Protein AF-A0A426VYE4-F1 (afdb_monomer_lite)

Secondary structure (DSSP, 8-state):
----------------------------PPPHHHHHHHHHHHHHHHHHHHHTTTPEEE-HHHHHGGGSTT--EEEE-SS-EEEEEEE---TT-S--B-HHHHHHHHHHHHHHHHH-HHHHSS-EEEEEEESSS-B-HHHHHHHHHHHHTT--EEEEE----

Foldseek 3Di:
DDDDDDDDDDPDDDPPPDDPPPDDPDPPPQDPVNVVVLQVVQLVVVQVVLVVVVWDKDQQCVVQPPNSLQQRMWTDDPQAIEREHEDEDDPPDPAACALVNQVSSVVSVVVVCVVPVVRVPGHYAYEYEYQDRRHDPRNQVNQVVCVVVVHRYDYDHDHDD

Structure (mmCIF, N/CA/C/O backbone):
data_AF-A0A426VYE4-F1
#
_entry.id   AF-A0A426VYE4-F1
#
loop_
_atom_site.group_PDB
_atom_site.id
_atom_site.type_symbol
_atom_site.label_atom_id
_atom_site.label_alt_id
_atom_site.label_comp_id
_atom_site.label_asym_id
_atom_site.label_entity_id
_atom_site.label_seq_id
_atom_site.pdbx_PDB_ins_code
_atom_site.Cartn_x
_atom_site.Cartn_y
_atom_site.Cartn_z
_atom_site.occupancy
_atom_site.B_iso_or_equiv
_atom_site.auth_seq_id
_atom_site.auth_comp_id
_atom_site.auth_asym_id
_atom_site.auth_atom_id
_atom_site.pdbx_PDB_model_num
ATOM 1 N N . MET A 1 1 ? 90.557 2.751 -42.717 1.00 34.56 1 MET A N 1
ATOM 2 C CA . MET A 1 1 ? 89.955 4.081 -42.972 1.00 34.56 1 MET A CA 1
ATOM 3 C C . MET A 1 1 ? 88.694 4.213 -42.117 1.00 34.56 1 MET A C 1
ATOM 5 O O . MET A 1 1 ? 88.062 3.200 -41.848 1.00 34.56 1 MET A O 1
ATOM 9 N N . LYS A 1 2 ? 88.437 5.415 -41.588 1.00 27.05 2 LYS A N 1
ATOM 10 C CA . LYS A 1 2 ? 87.510 5.749 -40.489 1.00 27.05 2 LYS A CA 1
ATOM 11 C C . LYS A 1 2 ? 86.018 5.503 -40.793 1.00 27.05 2 LYS A C 1
ATOM 13 O O . LYS A 1 2 ? 85.559 5.831 -41.874 1.00 27.05 2 LYS A O 1
ATOM 18 N N . ILE A 1 3 ? 85.328 4.985 -39.766 1.00 34.56 3 ILE A N 1
ATOM 19 C CA . ILE A 1 3 ? 84.063 5.426 -39.131 1.00 34.56 3 ILE A CA 1
ATOM 20 C C . ILE A 1 3 ? 83.000 6.073 -40.042 1.00 34.56 3 ILE A C 1
ATOM 22 O O . ILE A 1 3 ? 83.253 7.132 -40.598 1.00 34.56 3 ILE A O 1
ATOM 26 N N . ILE A 1 4 ? 81.775 5.526 -40.025 1.00 33.06 4 ILE A N 1
ATOM 27 C CA . ILE A 1 4 ? 80.565 6.183 -39.477 1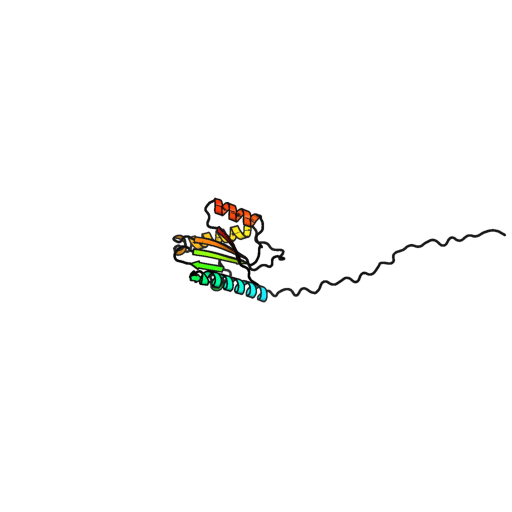.00 33.06 4 ILE A CA 1
ATOM 28 C C . ILE A 1 4 ? 79.559 5.095 -39.073 1.00 33.06 4 ILE A C 1
ATOM 30 O O . ILE A 1 4 ? 79.029 4.341 -39.882 1.00 33.06 4 ILE A O 1
ATOM 34 N N . VAL A 1 5 ? 79.340 5.029 -37.762 1.00 37.75 5 VAL A N 1
ATOM 35 C CA . VAL A 1 5 ? 78.217 4.376 -37.094 1.00 37.75 5 VAL A CA 1
ATOM 36 C C . VAL A 1 5 ? 76.967 5.217 -37.330 1.00 37.75 5 VAL A C 1
ATOM 38 O O . VAL A 1 5 ? 76.955 6.382 -36.952 1.00 37.75 5 VAL A O 1
ATOM 41 N N . ASN A 1 6 ? 75.903 4.626 -37.876 1.00 34.88 6 ASN A N 1
ATOM 42 C CA . ASN A 1 6 ? 74.562 5.200 -37.779 1.00 34.88 6 ASN A CA 1
ATOM 43 C C . ASN A 1 6 ? 73.638 4.243 -37.025 1.00 34.88 6 ASN A C 1
ATOM 45 O O . ASN A 1 6 ? 73.213 3.194 -37.504 1.00 34.88 6 ASN A O 1
ATOM 49 N N . LYS A 1 7 ? 73.383 4.652 -35.785 1.00 40.62 7 LYS A N 1
ATOM 50 C CA . LYS A 1 7 ? 72.426 4.126 -34.823 1.00 40.62 7 LYS A CA 1
ATOM 51 C C . LYS A 1 7 ? 71.021 4.448 -35.339 1.00 40.62 7 LYS A C 1
ATOM 53 O O . LYS A 1 7 ? 70.617 5.603 -35.301 1.00 40.62 7 LYS A O 1
ATOM 58 N N . ILE A 1 8 ? 70.286 3.451 -35.831 1.00 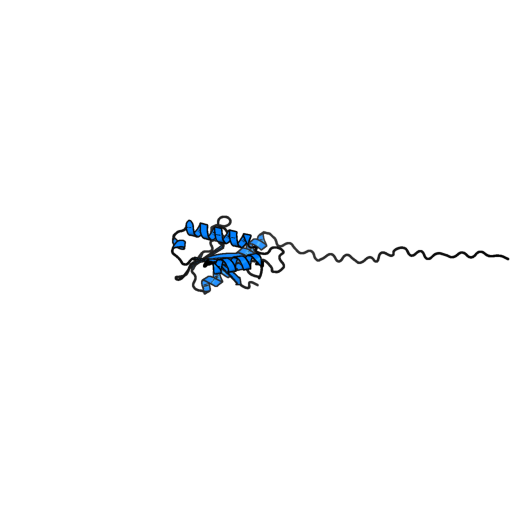39.06 8 ILE A N 1
ATOM 59 C CA . ILE A 1 8 ? 68.865 3.633 -36.148 1.00 39.06 8 ILE A CA 1
ATOM 60 C C . ILE A 1 8 ? 68.075 3.479 -34.848 1.00 39.06 8 ILE A C 1
ATOM 62 O O . ILE A 1 8 ? 68.064 2.431 -34.201 1.00 39.06 8 ILE A O 1
ATOM 66 N N . GLU A 1 9 ? 67.488 4.596 -34.442 1.00 37.06 9 GLU A N 1
ATOM 67 C CA . GLU A 1 9 ? 66.722 4.794 -33.223 1.00 37.06 9 GLU A CA 1
ATOM 68 C C . GLU A 1 9 ? 65.449 3.937 -33.194 1.00 37.06 9 GLU A C 1
ATOM 70 O O . GLU A 1 9 ? 64.699 3.836 -34.166 1.00 37.06 9 GLU A O 1
ATOM 75 N N . LYS A 1 10 ? 65.178 3.345 -32.026 1.00 43.25 10 LYS A N 1
ATOM 76 C CA . LYS A 1 10 ? 63.906 2.691 -31.704 1.00 43.25 10 LYS A CA 1
ATOM 77 C C . LYS A 1 10 ? 62.791 3.740 -31.696 1.00 43.25 10 LYS A C 1
ATOM 79 O O . LYS A 1 10 ? 62.617 4.451 -30.711 1.00 43.25 10 LYS A O 1
ATOM 84 N N . ASN A 1 11 ? 62.005 3.806 -32.767 1.00 37.19 11 ASN A N 1
ATOM 85 C CA . ASN A 1 11 ? 60.801 4.632 -32.819 1.00 37.19 11 ASN A CA 1
ATOM 86 C C . ASN A 1 11 ? 59.600 3.823 -32.295 1.00 37.19 11 ASN A C 1
ATOM 88 O O . ASN A 1 11 ? 58.821 3.239 -33.045 1.00 37.19 11 ASN A O 1
ATOM 92 N N . THR A 1 12 ? 59.468 3.743 -30.972 1.00 48.47 12 THR A N 1
ATOM 93 C CA . THR A 1 12 ? 58.258 3.252 -30.301 1.00 48.47 12 THR A CA 1
ATOM 94 C C . THR A 1 12 ? 57.166 4.316 -30.392 1.00 48.47 12 THR A C 1
ATOM 96 O O . THR A 1 12 ? 57.116 5.222 -29.559 1.00 48.47 12 THR A O 1
ATOM 99 N N . LYS A 1 13 ? 56.281 4.229 -31.392 1.00 44.59 13 LYS A N 1
ATOM 100 C CA . LYS A 1 13 ? 55.058 5.046 -31.449 1.00 44.59 13 LYS A CA 1
ATOM 101 C C . LYS A 1 13 ? 53.835 4.207 -31.839 1.00 44.59 13 LYS A C 1
ATOM 103 O O . LYS A 1 13 ? 53.613 3.904 -33.001 1.00 44.59 13 LYS A O 1
ATOM 108 N N . ASN A 1 14 ? 53.036 3.903 -30.813 1.00 44.34 14 ASN A N 1
ATOM 109 C CA . ASN A 1 14 ? 51.578 3.738 -30.824 1.00 44.34 14 ASN A CA 1
ATOM 110 C C . ASN A 1 14 ? 50.946 2.857 -31.916 1.00 44.34 14 ASN A C 1
ATOM 112 O O . ASN A 1 14 ? 50.255 3.354 -32.806 1.00 44.34 14 ASN A O 1
ATOM 116 N N . THR A 1 15 ? 50.995 1.538 -31.738 1.00 37.78 15 THR A N 1
ATOM 117 C CA . THR A 1 15 ? 49.931 0.667 -32.253 1.00 37.78 15 THR A CA 1
ATOM 118 C C . THR A 1 15 ? 48.735 0.748 -31.297 1.00 37.78 15 THR A C 1
ATOM 120 O O . THR A 1 15 ? 48.687 0.101 -30.254 1.00 37.78 15 THR A O 1
ATOM 123 N N . LYS A 1 16 ? 47.747 1.596 -31.617 1.00 41.31 16 LYS A N 1
ATOM 124 C CA . LYS A 1 16 ? 46.441 1.562 -30.939 1.00 41.31 16 LYS A CA 1
ATOM 125 C C . LYS A 1 16 ? 45.803 0.203 -31.226 1.00 41.31 16 LYS A C 1
ATOM 127 O O . LYS A 1 16 ? 45.328 -0.027 -32.334 1.00 41.31 16 LYS A O 1
ATOM 132 N N . ILE A 1 17 ? 45.795 -0.685 -30.235 1.00 42.59 17 ILE A N 1
ATOM 133 C CA . ILE A 1 17 ? 45.042 -1.939 -30.285 1.00 42.59 17 ILE A CA 1
ATOM 134 C C . ILE A 1 17 ? 43.563 -1.564 -30.434 1.00 42.59 17 ILE A C 1
ATOM 136 O O . ILE A 1 17 ? 42.962 -0.987 -29.526 1.00 42.59 17 ILE A O 1
ATOM 140 N N . TYR A 1 18 ? 42.988 -1.829 -31.606 1.00 41.09 18 TYR A N 1
ATOM 141 C CA . TYR A 1 18 ? 41.568 -1.622 -31.857 1.00 41.09 18 TYR A CA 1
ATOM 142 C C . TYR A 1 18 ? 40.791 -2.724 -31.138 1.00 41.09 18 TYR A C 1
ATOM 144 O O . TYR A 1 18 ? 40.669 -3.841 -31.635 1.00 41.09 18 TYR A O 1
ATOM 152 N N . THR A 1 19 ? 40.276 -2.428 -29.948 1.00 45.97 19 THR A N 1
ATOM 153 C CA . THR A 1 19 ? 39.249 -3.264 -29.331 1.00 45.97 19 THR A CA 1
ATOM 154 C C . THR A 1 19 ? 37.913 -2.944 -30.010 1.00 45.97 19 THR A C 1
ATOM 156 O O . THR A 1 19 ? 37.499 -1.778 -30.026 1.00 45.97 19 THR A O 1
ATOM 159 N N . PRO A 1 20 ? 37.215 -3.930 -30.607 1.00 48.50 20 PRO A N 1
ATOM 160 C CA . PRO A 1 20 ? 35.883 -3.690 -31.134 1.00 48.50 20 PRO A CA 1
ATOM 161 C C . PRO A 1 20 ? 35.006 -3.184 -29.987 1.00 48.50 20 PRO A C 1
ATOM 163 O O . PRO A 1 20 ? 34.868 -3.848 -28.959 1.00 48.50 20 PRO A O 1
ATOM 166 N N . LYS A 1 21 ? 34.421 -1.991 -30.141 1.00 53.62 21 LYS A N 1
ATOM 167 C CA . LYS A 1 21 ? 33.419 -1.482 -29.200 1.00 53.62 21 LYS A CA 1
ATOM 168 C C . LYS A 1 21 ? 32.242 -2.450 -29.220 1.00 53.62 21 LYS A C 1
ATOM 170 O O . LYS A 1 21 ? 31.424 -2.396 -30.138 1.00 53.62 21 LYS A O 1
ATOM 175 N N . TYR A 1 22 ? 32.161 -3.325 -28.221 1.00 52.06 22 TYR A N 1
ATOM 176 C CA . TYR A 1 22 ? 30.998 -4.170 -27.997 1.00 52.06 22 TYR A CA 1
ATOM 177 C C . TYR A 1 22 ? 29.795 -3.240 -27.797 1.00 52.06 22 TYR A C 1
ATOM 179 O O . TYR A 1 22 ? 29.650 -2.595 -26.757 1.00 52.06 22 TYR A O 1
ATOM 187 N N . LYS A 1 23 ? 28.973 -3.070 -28.838 1.00 54.94 23 LYS A N 1
ATOM 188 C CA . LYS A 1 23 ? 27.728 -2.311 -28.728 1.00 54.94 23 LYS A CA 1
ATOM 189 C C . LYS A 1 23 ? 26.808 -3.150 -27.855 1.00 54.94 23 LYS A C 1
ATOM 191 O O . LYS A 1 23 ? 26.374 -4.216 -28.278 1.00 54.94 23 LYS A O 1
ATOM 196 N N . ALA A 1 24 ? 26.553 -2.684 -26.632 1.00 58.66 24 ALA A N 1
ATOM 197 C CA . ALA A 1 24 ? 25.578 -3.313 -25.752 1.00 58.66 24 ALA A CA 1
ATOM 198 C C . ALA A 1 24 ? 24.269 -3.546 -26.534 1.00 58.66 24 ALA A C 1
ATOM 200 O O . ALA A 1 24 ? 23.862 -2.655 -27.292 1.00 58.66 24 ALA A O 1
ATOM 201 N N . PRO A 1 25 ? 23.626 -4.719 -26.393 1.00 54.31 25 PRO A N 1
ATOM 202 C CA . PRO A 1 25 ? 22.415 -5.033 -27.138 1.00 54.31 25 PRO A CA 1
ATOM 203 C C . PRO A 1 25 ? 21.375 -3.932 -26.923 1.00 54.31 25 PRO A C 1
ATOM 205 O O . PRO A 1 25 ? 21.179 -3.451 -25.802 1.00 54.31 25 PRO A O 1
ATOM 208 N N . TYR A 1 26 ? 20.729 -3.507 -28.012 1.00 57.59 26 TYR A N 1
ATOM 209 C CA . TYR A 1 26 ? 19.699 -2.474 -27.981 1.00 57.59 26 TYR A CA 1
ATOM 210 C C . TYR A 1 26 ? 18.567 -2.917 -27.049 1.00 57.59 26 TYR A C 1
ATOM 212 O O . TYR A 1 26 ? 17.745 -3.771 -27.383 1.00 57.59 26 TYR A O 1
ATOM 220 N N . ARG A 1 27 ? 18.535 -2.355 -25.838 1.00 58.62 27 ARG A N 1
ATOM 221 C CA . ARG A 1 27 ? 17.505 -2.660 -24.849 1.00 58.62 27 ARG A CA 1
ATOM 222 C C . ARG A 1 27 ? 16.217 -1.975 -25.297 1.00 58.62 27 ARG A C 1
ATOM 224 O O . ARG A 1 27 ? 16.062 -0.768 -25.108 1.00 58.62 27 ARG A O 1
ATOM 231 N N . LYS A 1 28 ? 15.314 -2.737 -25.923 1.00 62.78 28 LYS A N 1
ATOM 232 C CA . LYS A 1 28 ? 14.003 -2.256 -26.382 1.00 62.78 28 LYS A CA 1
ATOM 233 C C . LYS A 1 28 ? 13.311 -1.549 -25.210 1.00 62.78 28 LYS A C 1
ATOM 235 O O . LYS A 1 28 ? 13.053 -2.163 -24.174 1.00 62.78 28 LYS A O 1
ATOM 240 N N . LYS A 1 29 ? 13.089 -0.235 -25.321 1.00 67.06 29 LYS A N 1
ATOM 241 C CA . LYS A 1 29 ? 12.377 0.526 -24.286 1.00 67.06 29 LYS A CA 1
ATOM 242 C C . LYS A 1 29 ? 10.940 0.014 -24.243 1.00 67.06 29 LYS A C 1
ATOM 244 O O . LYS A 1 29 ? 10.229 0.139 -25.233 1.00 67.06 29 LYS A O 1
ATOM 249 N N . THR A 1 30 ? 10.531 -0.522 -23.095 1.00 73.12 30 THR A N 1
ATOM 250 C CA . THR A 1 30 ? 9.135 -0.871 -22.808 1.00 73.12 30 THR A CA 1
ATOM 251 C C . THR A 1 30 ? 8.241 0.322 -23.124 1.00 73.12 30 THR A C 1
ATOM 253 O O . THR A 1 30 ? 8.510 1.438 -22.647 1.00 73.12 30 THR A O 1
ATOM 256 N N . SER A 1 31 ? 7.207 0.100 -23.931 1.00 85.62 31 SER A N 1
ATOM 257 C CA . SER A 1 31 ? 6.302 1.168 -24.348 1.00 85.62 31 SER A CA 1
ATOM 258 C C . SER A 1 31 ? 5.513 1.712 -23.150 1.00 85.62 31 SER A C 1
ATOM 260 O O . SER A 1 31 ? 5.350 1.054 -22.121 1.00 85.62 31 SER A O 1
ATOM 262 N N . TYR A 1 32 ? 5.019 2.949 -23.245 1.00 84.75 32 TYR A N 1
ATOM 263 C CA . TYR A 1 32 ? 4.181 3.524 -22.185 1.00 84.75 32 TYR A CA 1
ATOM 264 C C . TYR A 1 32 ? 2.920 2.678 -21.937 1.00 84.75 32 TYR A C 1
ATOM 266 O O . TYR A 1 32 ? 2.557 2.437 -20.787 1.00 84.75 32 TYR A O 1
ATOM 274 N N . LYS A 1 33 ? 2.321 2.148 -23.013 1.00 87.69 33 LYS A N 1
ATOM 275 C CA . LYS A 1 33 ? 1.167 1.243 -22.952 1.00 87.69 33 LYS A CA 1
ATOM 276 C C . LYS A 1 33 ? 1.485 -0.033 -22.169 1.00 87.69 33 LYS A C 1
ATOM 278 O O . LYS A 1 33 ? 0.726 -0.396 -21.280 1.00 87.69 33 LYS A O 1
ATOM 283 N N . GLU A 1 34 ? 2.632 -0.660 -22.423 1.00 87.81 34 GLU A N 1
ATOM 284 C CA . GLU A 1 34 ? 3.071 -1.850 -21.677 1.00 87.81 34 GLU A CA 1
ATOM 285 C C . GLU A 1 34 ? 3.241 -1.574 -20.178 1.00 87.81 34 GLU A C 1
ATOM 287 O O . GLU A 1 34 ? 2.881 -2.414 -19.357 1.00 87.81 34 GLU A O 1
ATOM 292 N N . LYS A 1 35 ? 3.747 -0.393 -19.796 1.00 85.88 35 LYS A N 1
ATOM 293 C CA . LYS A 1 35 ? 3.876 -0.018 -18.377 1.00 85.88 35 LYS A CA 1
ATOM 294 C C . LYS A 1 35 ? 2.520 0.133 -17.695 1.00 85.88 35 LYS A C 1
ATOM 296 O O . LYS A 1 35 ? 2.378 -0.324 -16.565 1.00 85.88 35 LYS A O 1
ATOM 301 N N . ILE A 1 36 ? 1.547 0.745 -18.375 1.00 87.31 36 ILE A N 1
ATOM 302 C CA . ILE A 1 36 ? 0.174 0.860 -17.864 1.00 87.31 36 ILE A CA 1
ATOM 303 C C . ILE A 1 36 ? -0.430 -0.531 -17.679 1.00 87.31 36 ILE A C 1
ATOM 305 O O . ILE A 1 36 ? -0.915 -0.837 -16.596 1.00 87.31 36 ILE A O 1
ATOM 309 N N . ILE A 1 37 ? -0.344 -1.388 -18.700 1.00 91.00 37 ILE A N 1
ATOM 310 C CA . ILE A 1 37 ? -0.878 -2.758 -18.651 1.00 91.00 37 ILE A CA 1
ATOM 311 C C . ILE A 1 37 ? -0.234 -3.544 -17.504 1.00 91.00 37 ILE A C 1
ATOM 313 O O . ILE A 1 37 ? -0.926 -4.204 -16.736 1.00 91.00 37 ILE A O 1
ATOM 317 N N . LYS A 1 38 ? 1.086 -3.428 -17.337 1.00 91.00 38 LYS A N 1
ATOM 318 C CA . LYS A 1 38 ? 1.813 -4.083 -16.247 1.00 91.00 38 LYS A CA 1
ATOM 319 C C . LYS A 1 38 ? 1.382 -3.586 -14.858 1.00 91.00 38 LYS A C 1
ATOM 321 O O . LYS A 1 38 ? 1.327 -4.387 -13.925 1.00 91.00 38 LYS A O 1
ATOM 326 N N . GLY A 1 39 ? 1.094 -2.292 -14.715 1.00 91.25 39 GLY A N 1
ATOM 327 C CA . GLY A 1 39 ? 0.525 -1.721 -13.490 1.00 91.25 39 GLY A CA 1
ATOM 328 C C . GLY A 1 39 ? -0.872 -2.273 -13.209 1.00 91.25 39 GLY A C 1
ATOM 329 O O . GLY A 1 39 ? -1.080 -2.906 -12.179 1.00 91.25 39 GLY A O 1
ATOM 330 N N . ALA A 1 40 ? -1.773 -2.164 -14.186 1.00 92.38 40 ALA A N 1
ATOM 331 C CA . ALA A 1 40 ? -3.159 -2.616 -14.070 1.00 92.38 40 ALA A CA 1
ATOM 332 C C . ALA A 1 40 ? -3.282 -4.127 -13.795 1.00 92.38 40 ALA A C 1
ATOM 334 O O . ALA A 1 40 ? -4.157 -4.559 -13.043 1.00 92.38 40 ALA A O 1
ATOM 335 N N . ASN A 1 41 ? -2.402 -4.948 -14.379 1.00 95.12 41 ASN A N 1
ATOM 336 C CA . ASN A 1 41 ? -2.376 -6.384 -14.104 1.00 95.12 41 ASN A CA 1
ATOM 337 C C . ASN A 1 41 ? -1.909 -6.688 -12.676 1.00 95.12 41 ASN A C 1
ATOM 339 O O . ASN A 1 41 ? -2.425 -7.617 -12.057 1.00 95.12 41 ASN A O 1
ATOM 343 N N . PHE A 1 42 ? -0.966 -5.907 -12.144 1.00 95.62 42 PHE A N 1
ATOM 344 C CA . PHE A 1 42 ? -0.527 -6.054 -10.760 1.00 95.62 42 PHE A CA 1
ATOM 345 C C . PHE A 1 42 ? -1.613 -5.618 -9.776 1.00 95.62 42 PHE A C 1
ATOM 347 O O . PHE A 1 42 ? -1.896 -6.350 -8.835 1.00 95.62 42 PHE A O 1
ATOM 354 N N . GLU A 1 43 ? -2.286 -4.495 -10.032 1.00 95.88 43 GLU A N 1
ATOM 355 C CA . GLU A 1 43 ? -3.454 -4.065 -9.251 1.00 95.88 43 GLU A CA 1
ATOM 356 C C . GLU A 1 43 ? -4.537 -5.151 -9.240 1.00 95.88 43 GLU A C 1
ATOM 358 O O . GLU A 1 43 ? -5.017 -5.536 -8.178 1.00 95.88 43 GLU A O 1
ATOM 363 N N . LYS A 1 44 ? -4.860 -5.738 -10.401 1.00 96.06 44 LYS A N 1
ATOM 364 C CA . LYS A 1 44 ? -5.831 -6.841 -10.489 1.00 96.06 44 LYS A CA 1
ATOM 365 C C . LYS A 1 44 ? -5.390 -8.076 -9.694 1.00 96.06 44 LYS A C 1
ATOM 367 O O . LYS A 1 44 ? -6.218 -8.744 -9.079 1.00 96.06 44 LYS A O 1
ATOM 372 N N . TYR A 1 45 ? -4.100 -8.399 -9.720 1.00 96.88 45 TYR A N 1
ATOM 373 C CA . TYR A 1 45 ? -3.550 -9.513 -8.953 1.00 96.88 45 TYR A CA 1
ATOM 374 C C . TYR A 1 45 ? -3.662 -9.272 -7.441 1.00 96.88 45 TYR A C 1
ATOM 376 O O . TYR A 1 45 ? -4.127 -10.149 -6.717 1.00 96.88 45 TYR A O 1
ATOM 384 N N . VAL A 1 46 ? -3.324 -8.068 -6.973 1.00 97.50 46 VAL A N 1
ATOM 385 C CA . VAL A 1 46 ? -3.472 -7.669 -5.566 1.00 97.50 46 VAL A CA 1
ATOM 386 C C . VAL A 1 46 ? -4.943 -7.647 -5.142 1.00 97.50 46 VAL A C 1
ATOM 388 O O . VAL A 1 46 ? -5.269 -8.133 -4.063 1.00 97.50 46 VAL A O 1
ATOM 391 N N . ALA A 1 47 ? -5.841 -7.147 -5.993 1.00 97.19 47 ALA A N 1
ATOM 392 C CA . ALA A 1 47 ? -7.283 -7.183 -5.759 1.00 97.19 47 ALA A CA 1
ATOM 393 C C . ALA A 1 47 ? -7.759 -8.619 -5.507 1.00 97.19 47 ALA A C 1
ATOM 395 O O . ALA A 1 47 ? -8.354 -8.896 -4.469 1.00 97.19 47 ALA A O 1
ATOM 396 N N . ARG A 1 48 ? -7.399 -9.554 -6.396 1.00 96.81 48 ARG A N 1
ATOM 397 C CA . ARG A 1 48 ? -7.729 -10.977 -6.236 1.00 96.81 48 ARG A CA 1
ATOM 398 C C . ARG A 1 48 ? -7.105 -11.592 -4.982 1.00 96.81 48 ARG A C 1
ATOM 400 O O . ARG A 1 48 ? -7.729 -12.437 -4.355 1.00 96.81 48 ARG A O 1
ATOM 407 N N . TYR A 1 49 ? -5.891 -11.188 -4.609 1.00 96.88 49 TYR A N 1
ATOM 408 C CA . TYR A 1 49 ? -5.258 -11.656 -3.375 1.00 96.88 49 TYR A CA 1
ATOM 409 C C . TYR A 1 49 ? -6.099 -11.315 -2.137 1.00 96.88 49 TYR A C 1
ATOM 411 O O . TYR A 1 49 ? -6.280 -12.177 -1.286 1.00 96.88 49 TYR A O 1
ATOM 419 N N . TYR A 1 50 ? -6.631 -10.093 -2.040 1.00 97.31 50 TYR A N 1
ATOM 420 C CA . TYR A 1 50 ? -7.489 -9.698 -0.914 1.00 97.31 50 TYR A CA 1
ATOM 421 C C . TYR A 1 50 ? -8.908 -10.262 -1.010 1.00 97.31 50 TYR A C 1
ATOM 423 O O . TYR A 1 50 ? -9.493 -10.576 0.022 1.00 97.31 50 TYR A O 1
ATOM 431 N N . ASP A 1 51 ? -9.435 -10.440 -2.220 1.00 97.38 51 ASP A N 1
ATOM 432 C CA . ASP A 1 51 ? -10.720 -11.110 -2.454 1.00 97.38 51 ASP A CA 1
ATOM 433 C C . ASP A 1 51 ? -10.707 -12.546 -1.901 1.00 97.38 51 ASP A C 1
ATOM 435 O O . ASP A 1 51 ? -11.598 -12.944 -1.161 1.00 97.38 51 ASP A O 1
ATOM 439 N N . LEU A 1 52 ? -9.615 -13.286 -2.137 1.00 97.00 52 LEU A N 1
ATOM 440 C CA . LEU A 1 52 ? -9.385 -14.624 -1.570 1.00 97.00 52 LEU A CA 1
ATOM 441 C C . LEU A 1 52 ? -9.204 -14.642 -0.041 1.00 97.00 52 LEU A C 1
ATOM 443 O O . LEU A 1 52 ? -9.179 -15.716 0.553 1.00 97.00 52 LEU A O 1
ATOM 447 N N . LEU A 1 53 ? -9.033 -13.478 0.588 1.00 96.25 53 LEU A N 1
ATOM 448 C CA . LEU A 1 53 ? -8.982 -13.307 2.043 1.00 96.25 53 LEU A CA 1
ATOM 449 C C . LEU A 1 53 ? -10.314 -12.771 2.599 1.00 96.25 53 LEU A C 1
ATOM 451 O O . LEU A 1 53 ? -10.328 -12.177 3.678 1.00 96.25 53 LEU A O 1
ATOM 455 N N . ASP A 1 54 ? -11.405 -12.935 1.845 1.00 97.25 54 ASP A N 1
ATOM 456 C CA . ASP A 1 54 ? -12.766 -12.506 2.182 1.00 97.25 54 ASP A CA 1
ATOM 457 C C . ASP A 1 54 ? -12.925 -10.985 2.369 1.00 97.25 54 ASP A C 1
ATOM 459 O O . ASP A 1 54 ? -13.796 -10.506 3.103 1.00 97.25 54 ASP A O 1
ATOM 463 N N . TYR A 1 55 ? -12.094 -10.184 1.694 1.00 98.00 55 TYR A N 1
ATOM 464 C CA . TYR A 1 55 ? -12.332 -8.746 1.588 1.00 98.00 55 TYR A CA 1
ATOM 465 C C . TYR A 1 55 ? -13.203 -8.452 0.370 1.00 98.00 55 TYR A C 1
ATOM 467 O O . TYR A 1 55 ? -12.884 -8.830 -0.752 1.00 98.00 55 TYR A O 1
ATOM 475 N N . LYS A 1 56 ? -14.237 -7.635 0.556 1.00 97.56 56 LYS A N 1
ATOM 476 C CA . LYS A 1 56 ? -14.911 -6.959 -0.551 1.00 97.56 56 LYS A CA 1
ATOM 477 C C . LYS A 1 56 ? -13.963 -5.936 -1.171 1.00 97.56 56 LYS A C 1
ATOM 479 O O . LYS A 1 56 ? -13.457 -5.051 -0.474 1.00 97.56 56 LYS A O 1
ATOM 484 N N . ILE A 1 57 ? -13.774 -6.024 -2.483 1.00 97.88 57 ILE A N 1
ATOM 485 C CA . ILE A 1 57 ? -12.820 -5.192 -3.219 1.00 97.88 57 ILE A CA 1
ATOM 486 C C . ILE A 1 57 ? -13.514 -4.073 -3.993 1.00 97.88 57 ILE A C 1
ATOM 488 O O . ILE A 1 57 ? -14.503 -4.292 -4.690 1.00 97.88 57 ILE A O 1
ATOM 492 N N . ILE A 1 58 ? -12.950 -2.869 -3.907 1.00 96.06 58 ILE A N 1
ATOM 493 C CA . ILE A 1 58 ? -13.258 -1.735 -4.780 1.00 96.06 58 ILE A CA 1
ATOM 494 C C . ILE A 1 58 ? -11.969 -1.346 -5.506 1.00 96.06 58 ILE A C 1
ATOM 496 O O . ILE A 1 58 ? -11.012 -0.881 -4.888 1.00 96.06 58 ILE A O 1
ATOM 500 N N . GLU A 1 59 ? -11.948 -1.507 -6.827 1.00 92.94 59 GLU A N 1
ATOM 501 C CA . GLU A 1 59 ? -10.818 -1.130 -7.689 1.00 92.94 59 GLU A CA 1
ATOM 502 C C . GLU A 1 59 ? -10.825 0.389 -7.967 1.00 92.94 59 GLU A C 1
ATOM 504 O O . GLU A 1 59 ? -11.067 0.842 -9.088 1.00 92.94 59 GLU A O 1
ATOM 509 N N . HIS A 1 60 ? -10.614 1.186 -6.914 1.00 90.94 60 HIS A N 1
ATOM 510 C CA . HIS A 1 60 ? -10.755 2.648 -6.908 1.00 90.94 60 HIS A CA 1
ATOM 511 C C . HIS A 1 60 ? -9.927 3.342 -8.002 1.00 90.94 60 HIS A C 1
ATOM 513 O O . HIS A 1 60 ? -10.455 4.198 -8.718 1.00 90.94 60 HIS A O 1
ATOM 519 N N . GLY A 1 61 ? -8.681 2.912 -8.215 1.00 84.25 61 GLY A N 1
ATOM 520 C CA . GLY A 1 61 ? -7.803 3.462 -9.252 1.00 84.25 61 GLY A CA 1
ATOM 521 C C . GLY A 1 61 ? -8.370 3.296 -10.665 1.00 84.25 61 GLY A C 1
ATOM 522 O O . GLY A 1 61 ? -8.286 4.209 -11.488 1.00 84.25 61 GLY A O 1
ATOM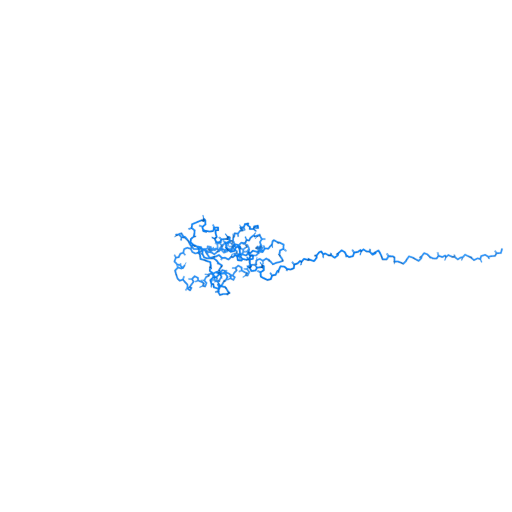 523 N N . LYS A 1 62 ? -9.053 2.178 -10.950 1.00 81.19 62 LYS A N 1
ATOM 524 C CA . LYS A 1 62 ? -9.705 1.961 -12.254 1.00 81.19 62 LYS A CA 1
ATOM 525 C C . LYS A 1 62 ? -10.932 2.843 -12.456 1.00 81.19 62 LYS A C 1
ATOM 527 O O . LYS A 1 62 ? -11.202 3.240 -13.587 1.00 81.19 62 LYS A O 1
ATOM 532 N N . ILE A 1 63 ? -11.657 3.149 -11.381 1.00 78.94 63 ILE A N 1
ATOM 533 C CA . ILE A 1 63 ? -12.867 3.980 -11.425 1.00 78.94 63 ILE A CA 1
ATOM 534 C C . ILE A 1 63 ? -12.499 5.460 -11.604 1.00 78.94 63 ILE A C 1
ATOM 536 O O . ILE A 1 63 ? -13.107 6.152 -12.419 1.00 78.94 63 ILE A O 1
ATOM 540 N N . TYR A 1 64 ? -11.496 5.950 -10.867 1.00 79.38 64 TYR A N 1
ATOM 541 C CA . TYR A 1 64 ? -11.197 7.387 -10.774 1.00 79.38 64 TYR A CA 1
ATOM 542 C C . TYR A 1 64 ? -9.948 7.831 -11.546 1.00 79.38 64 TYR A C 1
ATOM 544 O O . TYR A 1 64 ? -9.737 9.037 -11.740 1.00 79.38 64 TYR A O 1
ATOM 552 N N . GLY A 1 65 ? -9.134 6.892 -12.037 1.00 81.81 65 GLY A N 1
ATOM 553 C CA . GLY A 1 65 ? -7.922 7.178 -12.800 1.00 81.81 65 GLY A CA 1
ATOM 554 C C . GLY A 1 65 ? -7.034 8.186 -12.071 1.00 81.81 65 GLY A C 1
ATOM 555 O O . GLY A 1 65 ? -6.765 8.052 -10.891 1.00 81.81 65 GLY A O 1
ATOM 556 N N . LYS A 1 66 ? -6.638 9.278 -12.736 1.00 77.19 66 LYS A N 1
ATOM 557 C CA . LYS A 1 66 ? -5.755 10.306 -12.140 1.00 77.19 66 LYS A CA 1
ATOM 558 C C . LYS A 1 66 ? -6.335 11.052 -10.924 1.00 77.19 66 LYS A C 1
ATOM 560 O O . LYS A 1 66 ? -5.608 11.829 -10.310 1.00 77.19 66 LYS A O 1
ATOM 565 N N . LYS A 1 67 ? -7.630 10.902 -10.627 1.00 78.25 67 LYS A N 1
ATOM 566 C CA . LYS A 1 67 ? -8.309 11.558 -9.495 1.00 78.25 67 LYS A CA 1
ATOM 567 C C . LYS A 1 67 ? -8.401 10.660 -8.253 1.00 78.25 67 LYS A C 1
ATOM 569 O O . LYS A 1 67 ? -8.977 11.082 -7.259 1.00 78.25 67 LYS A O 1
ATOM 574 N N . ASP A 1 68 ? -7.819 9.464 -8.305 1.00 77.19 68 ASP A N 1
ATOM 575 C CA . ASP A 1 68 ? -7.819 8.440 -7.250 1.00 77.19 68 ASP A CA 1
ATOM 576 C C . ASP A 1 68 ? -6.977 8.787 -6.007 1.00 77.19 68 ASP A C 1
ATOM 578 O O . ASP A 1 68 ? -6.936 8.028 -5.042 1.00 77.19 68 ASP A O 1
ATOM 582 N N . GLN A 1 69 ? -6.246 9.907 -6.040 1.00 86.62 69 GLN A N 1
ATOM 583 C CA . GLN A 1 69 ? -5.289 10.305 -5.003 1.00 86.62 69 GLN A CA 1
ATOM 584 C C . GLN A 1 69 ? -4.236 9.208 -4.719 1.00 86.62 69 GLN A C 1
ATOM 586 O O . GLN A 1 69 ? -3.630 9.148 -3.647 1.00 86.62 69 GLN A O 1
ATOM 591 N N . GLY A 1 70 ? -3.977 8.343 -5.701 1.00 90.12 70 GLY A N 1
ATOM 592 C CA . GLY A 1 70 ? -3.085 7.196 -5.605 1.00 90.12 70 GLY A CA 1
ATOM 593 C C . GLY A 1 70 ? -3.618 6.017 -4.785 1.00 90.12 70 GLY A C 1
ATOM 594 O O . GLY A 1 70 ? -2.805 5.161 -4.435 1.00 90.12 70 GLY A O 1
ATOM 595 N N . ILE A 1 71 ? -4.908 5.977 -4.435 1.00 96.69 71 ILE A N 1
ATOM 596 C CA . ILE A 1 71 ? -5.559 4.806 -3.831 1.00 96.69 71 ILE A CA 1
ATOM 597 C C . ILE A 1 71 ? -6.005 3.884 -4.966 1.00 96.69 71 ILE A C 1
ATOM 599 O O . ILE A 1 71 ? -7.016 4.125 -5.616 1.00 96.69 71 ILE A O 1
ATOM 603 N N . ASP A 1 72 ? -5.263 2.805 -5.194 1.00 96.56 72 ASP A N 1
ATOM 604 C CA . ASP A 1 72 ? -5.560 1.886 -6.292 1.00 96.56 72 ASP A CA 1
ATOM 605 C C . ASP A 1 72 ? -6.708 0.933 -5.913 1.00 96.56 72 ASP A C 1
ATOM 607 O O . ASP A 1 72 ? -7.591 0.652 -6.727 1.00 96.56 72 ASP A O 1
ATOM 611 N N . ILE A 1 73 ? -6.720 0.451 -4.663 1.00 97.50 73 ILE A N 1
ATOM 612 C CA . ILE A 1 73 ? -7.684 -0.540 -4.161 1.00 97.50 73 ILE A CA 1
ATOM 613 C C . ILE A 1 73 ? -8.175 -0.143 -2.764 1.00 97.50 73 ILE A C 1
ATOM 615 O O . ILE A 1 73 ? -7.389 0.267 -1.908 1.00 97.50 73 ILE A O 1
ATOM 619 N N . ILE A 1 74 ? -9.472 -0.328 -2.516 1.00 97.50 74 ILE A N 1
ATOM 620 C CA . ILE A 1 74 ? -10.066 -0.310 -1.176 1.00 97.50 74 ILE A CA 1
ATOM 621 C C . ILE A 1 74 ? -10.555 -1.728 -0.880 1.00 97.50 74 ILE A C 1
ATOM 623 O O . ILE A 1 74 ? -11.456 -2.228 -1.554 1.00 97.50 74 ILE A O 1
ATOM 627 N N . ALA A 1 75 ? -9.950 -2.377 0.111 1.00 97.94 75 ALA A N 1
ATOM 628 C CA . ALA A 1 75 ? -10.333 -3.709 0.569 1.00 97.94 75 ALA A CA 1
ATOM 629 C C . ALA A 1 75 ? -11.081 -3.591 1.900 1.00 97.94 75 ALA A C 1
ATOM 631 O O . ALA A 1 75 ? -10.598 -2.947 2.833 1.00 97.94 75 ALA A O 1
ATOM 632 N N . ILE A 1 76 ? -12.267 -4.187 1.996 1.00 97.31 76 ILE A N 1
ATOM 633 C CA . ILE A 1 76 ? -13.171 -4.012 3.136 1.00 97.31 76 ILE A CA 1
ATOM 634 C C . ILE A 1 76 ? -13.635 -5.373 3.637 1.00 97.31 76 ILE A C 1
ATOM 636 O O . ILE A 1 76 ? -14.198 -6.144 2.870 1.00 97.31 76 ILE A O 1
ATOM 640 N N . ASN A 1 77 ? -13.499 -5.627 4.931 1.00 95.00 77 ASN A N 1
ATOM 641 C CA . ASN A 1 77 ? -14.201 -6.723 5.596 1.00 95.00 77 ASN A CA 1
ATOM 642 C C . ASN A 1 77 ? -14.951 -6.190 6.830 1.00 95.00 77 ASN A C 1
ATOM 644 O O . ASN A 1 77 ? -15.121 -4.977 7.001 1.00 95.00 77 ASN A O 1
ATOM 648 N N . GLU A 1 78 ? -15.444 -7.091 7.675 1.00 92.44 78 GLU A N 1
ATOM 649 C CA . GLU A 1 78 ? -16.175 -6.725 8.894 1.00 92.44 78 GLU A CA 1
ATOM 650 C C . GLU A 1 78 ? -15.291 -6.025 9.936 1.00 92.44 78 GLU A C 1
ATOM 652 O O . GLU A 1 78 ? -15.774 -5.205 10.715 1.00 92.44 78 GLU A O 1
ATOM 657 N N . LYS A 1 79 ? -13.988 -6.325 9.944 1.00 92.94 79 LYS A N 1
ATOM 658 C CA . LYS A 1 79 ? -13.042 -5.867 10.969 1.00 92.94 79 LYS A CA 1
ATOM 659 C C . LYS A 1 79 ? -12.394 -4.537 10.611 1.00 92.94 79 LYS A C 1
ATOM 661 O O . LYS A 1 79 ? -12.101 -3.735 11.498 1.00 92.94 79 LYS A O 1
ATOM 666 N N . GLU A 1 80 ? -12.121 -4.306 9.331 1.00 95.69 80 GLU A N 1
ATOM 667 C CA . GLU A 1 80 ? -11.297 -3.187 8.894 1.00 95.69 80 GLU A CA 1
ATOM 668 C C . GLU A 1 80 ? -11.541 -2.760 7.443 1.00 95.69 80 GLU A C 1
ATOM 670 O O . GLU A 1 80 ? -12.223 -3.404 6.644 1.00 95.69 80 GLU A O 1
ATOM 675 N N . THR A 1 81 ? -10.962 -1.614 7.107 1.00 97.38 81 THR A N 1
ATOM 676 C CA . THR A 1 81 ? -10.776 -1.159 5.731 1.00 97.38 81 THR A CA 1
ATOM 677 C C . THR A 1 81 ? -9.292 -0.957 5.482 1.00 97.38 81 THR A C 1
ATOM 679 O O . THR A 1 81 ? -8.580 -0.455 6.348 1.00 97.38 81 THR A O 1
ATOM 682 N N . ILE A 1 82 ? -8.817 -1.332 4.301 1.00 98.12 82 ILE A N 1
ATOM 683 C CA . ILE A 1 82 ? -7.433 -1.137 3.883 1.00 98.12 82 ILE A CA 1
ATOM 684 C C . ILE A 1 82 ? -7.432 -0.303 2.605 1.00 98.12 82 ILE A C 1
ATOM 686 O O . ILE A 1 82 ? -8.017 -0.699 1.597 1.00 98.12 82 ILE A O 1
ATOM 690 N N . LEU A 1 83 ? -6.769 0.850 2.658 1.00 98.19 83 LEU A N 1
ATOM 691 C CA . LEU A 1 83 ? -6.497 1.707 1.508 1.00 98.19 83 LEU A CA 1
ATOM 692 C C . LEU A 1 83 ? -5.128 1.333 0.948 1.00 98.19 83 LEU A C 1
ATOM 694 O O . LEU A 1 83 ? -4.114 1.452 1.643 1.00 98.19 83 LEU A O 1
ATOM 698 N N . ILE A 1 84 ? -5.102 0.847 -0.288 1.00 98.38 84 ILE A N 1
ATOM 699 C CA . ILE A 1 84 ? -3.935 0.186 -0.867 1.00 98.38 84 ILE A CA 1
ATOM 700 C C . ILE A 1 84 ? -3.410 0.984 -2.060 1.00 98.38 84 ILE A C 1
ATOM 702 O O . ILE A 1 84 ? -4.162 1.296 -2.982 1.00 98.38 84 ILE A O 1
ATOM 706 N N . GLN A 1 85 ? -2.100 1.238 -2.073 1.00 97.75 85 GLN A N 1
ATOM 707 C CA . GLN A 1 85 ? -1.369 1.661 -3.269 1.00 97.75 85 GLN A CA 1
ATOM 708 C C . GLN A 1 85 ? -0.471 0.528 -3.770 1.00 97.75 85 GLN A C 1
ATOM 710 O O . GLN A 1 85 ? 0.301 -0.048 -3.005 1.00 97.75 85 GLN A O 1
ATOM 715 N N . CYS A 1 86 ? -0.518 0.255 -5.068 1.00 95.88 86 CYS A N 1
ATOM 716 C CA . CYS A 1 86 ? 0.234 -0.767 -5.774 1.00 95.88 86 CYS A CA 1
ATOM 717 C C . CYS A 1 86 ? 1.389 -0.147 -6.580 1.00 95.88 86 CYS A C 1
ATOM 719 O O . CYS A 1 86 ? 1.227 0.839 -7.307 1.00 95.88 86 CYS A O 1
ATOM 721 N N . LYS A 1 87 ? 2.589 -0.737 -6.499 1.00 92.88 87 LYS A N 1
ATOM 722 C CA . LYS A 1 87 ? 3.740 -0.369 -7.347 1.00 92.88 87 LYS A CA 1
ATOM 723 C C . LYS A 1 87 ? 4.486 -1.600 -7.865 1.00 92.88 87 LYS A C 1
ATOM 725 O O . LYS A 1 87 ? 5.149 -2.312 -7.117 1.00 92.88 87 LYS A O 1
ATOM 730 N N . ASN A 1 88 ? 4.450 -1.790 -9.184 1.00 92.00 88 ASN A N 1
ATOM 731 C CA . ASN A 1 88 ? 5.133 -2.881 -9.884 1.00 92.00 88 ASN A CA 1
ATOM 732 C C . ASN A 1 88 ? 6.422 -2.398 -10.572 1.00 92.00 88 ASN A C 1
ATOM 734 O O . ASN A 1 88 ? 6.485 -2.257 -11.799 1.00 92.00 88 ASN A O 1
ATOM 738 N N . TYR A 1 89 ? 7.451 -2.071 -9.785 1.00 87.62 89 TYR A N 1
ATOM 739 C CA . TYR A 1 89 ? 8.767 -1.697 -10.319 1.00 87.62 89 TYR A CA 1
ATOM 740 C C . TYR A 1 89 ? 9.731 -2.878 -10.239 1.00 87.62 89 TYR A C 1
ATOM 742 O O . TYR A 1 89 ? 9.670 -3.685 -9.320 1.00 87.62 89 TYR A O 1
ATOM 750 N N . ASN A 1 90 ? 10.646 -2.973 -11.204 1.00 81.38 90 ASN A N 1
ATOM 751 C CA . ASN A 1 90 ? 11.707 -3.981 -11.189 1.00 81.38 90 ASN A CA 1
ATOM 752 C C . ASN A 1 90 ? 12.758 -3.632 -10.110 1.00 81.38 90 ASN A C 1
ATOM 754 O O . ASN A 1 90 ? 13.069 -2.456 -9.926 1.00 81.38 90 ASN A O 1
ATOM 758 N N . ASN A 1 91 ? 13.354 -4.629 -9.449 1.00 72.00 91 ASN A N 1
ATOM 759 C CA . ASN A 1 91 ? 14.452 -4.449 -8.489 1.00 72.00 91 ASN A CA 1
ATOM 760 C C . ASN A 1 91 ? 15.625 -3.625 -9.044 1.00 72.00 91 ASN A C 1
ATOM 762 O O . ASN A 1 91 ? 16.167 -2.775 -8.335 1.00 72.00 91 ASN A O 1
ATOM 766 N N . ASN A 1 92 ? 15.946 -3.804 -10.331 1.00 72.81 92 ASN A N 1
ATOM 767 C CA . ASN A 1 92 ? 17.028 -3.091 -11.024 1.00 72.81 92 ASN A CA 1
ATOM 768 C C . ASN A 1 92 ? 16.627 -1.691 -11.516 1.00 72.81 92 ASN A C 1
ATOM 770 O O . ASN A 1 92 ? 17.352 -1.050 -12.281 1.00 72.81 92 ASN A O 1
ATOM 774 N N . HIS A 1 93 ? 15.436 -1.219 -11.154 1.00 70.06 93 HIS A N 1
ATOM 775 C CA . HIS A 1 93 ? 14.975 0.100 -11.539 1.00 70.06 93 HIS A CA 1
ATOM 776 C C . HIS A 1 93 ? 15.676 1.168 -10.687 1.00 70.06 93 HIS A C 1
ATOM 778 O O . HIS A 1 93 ? 15.718 1.076 -9.463 1.00 70.06 93 HIS A O 1
ATOM 784 N N . LYS A 1 94 ? 16.193 2.223 -11.336 1.00 76.38 94 LYS A N 1
ATOM 785 C CA . LYS A 1 94 ? 16.848 3.365 -10.661 1.00 76.38 94 LYS A CA 1
ATOM 786 C C . LYS A 1 94 ? 15.929 4.058 -9.644 1.00 76.38 94 LYS A C 1
ATOM 788 O O . LYS A 1 94 ? 16.400 4.717 -8.724 1.00 76.38 94 LYS A O 1
ATOM 793 N N . TRP A 1 95 ? 14.617 3.948 -9.836 1.00 77.00 95 TRP A N 1
ATOM 794 C CA . TRP A 1 95 ? 13.629 4.631 -9.017 1.00 77.00 95 TRP A CA 1
ATOM 795 C C . TRP A 1 95 ? 13.151 3.720 -7.893 1.00 77.00 95 TRP A C 1
ATOM 797 O O . TRP A 1 95 ? 12.519 2.695 -8.152 1.00 77.00 95 TRP A O 1
ATOM 807 N N . LYS A 1 96 ? 13.448 4.136 -6.663 1.00 90.06 96 LYS A N 1
ATOM 808 C CA . LYS A 1 96 ? 12.945 3.554 -5.421 1.00 90.06 96 LYS A CA 1
ATOM 809 C C . LYS A 1 96 ? 11.800 4.406 -4.875 1.00 90.06 96 LYS A C 1
ATOM 811 O O . LYS A 1 96 ? 11.727 5.604 -5.161 1.00 90.06 96 LYS A O 1
ATOM 816 N N . ILE A 1 97 ? 10.920 3.780 -4.106 1.00 93.25 97 ILE A N 1
ATOM 817 C CA . ILE A 1 97 ? 9.897 4.453 -3.312 1.00 93.25 97 ILE A CA 1
ATOM 818 C C . ILE A 1 97 ? 10.591 5.066 -2.101 1.00 93.25 97 ILE A C 1
ATOM 820 O O . ILE A 1 97 ? 11.239 4.364 -1.325 1.00 93.25 97 ILE A O 1
ATOM 824 N N . ARG A 1 98 ? 10.487 6.385 -1.979 1.00 96.00 98 ARG A N 1
ATOM 825 C CA . ARG A 1 98 ? 11.164 7.179 -0.953 1.00 96.00 98 ARG A CA 1
ATOM 826 C C . ARG A 1 98 ? 10.170 7.623 0.105 1.00 96.00 98 ARG A C 1
ATOM 828 O O . ARG A 1 98 ? 8.961 7.639 -0.120 1.00 96.00 98 ARG A O 1
ATOM 835 N N . 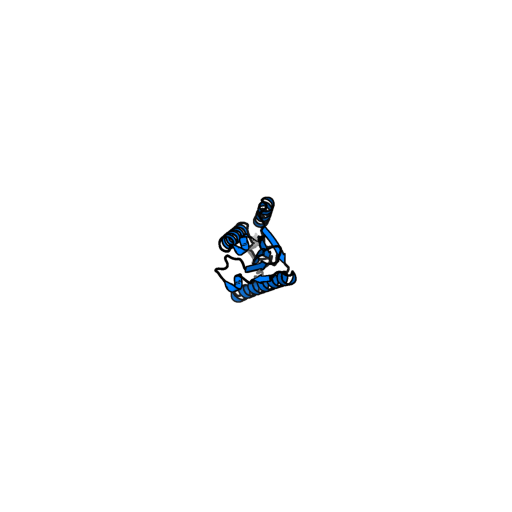GLN A 1 99 ? 10.683 8.096 1.235 1.00 97.44 99 GLN A N 1
ATOM 836 C CA . GLN A 1 99 ? 9.870 8.645 2.326 1.00 97.44 99 GLN A CA 1
ATOM 837 C C . GLN A 1 99 ? 8.805 9.651 1.857 1.00 97.44 99 GLN A C 1
ATOM 839 O O . GLN A 1 99 ? 7.667 9.602 2.320 1.00 97.44 99 GLN A O 1
ATOM 844 N N . LYS A 1 100 ? 9.150 10.555 0.930 1.00 97.00 100 LYS A N 1
ATOM 845 C CA . LYS A 1 100 ? 8.199 11.551 0.412 1.00 97.00 100 LYS A CA 1
ATOM 846 C C . LYS A 1 100 ? 7.001 10.921 -0.308 1.00 97.00 100 LYS A C 1
ATOM 848 O O . LYS A 1 100 ? 5.907 11.465 -0.228 1.00 97.00 100 LYS A O 1
ATOM 853 N N . ASP A 1 101 ? 7.210 9.783 -0.969 1.00 95.62 101 ASP A N 1
ATOM 854 C CA . ASP A 1 101 ? 6.178 9.083 -1.729 1.00 95.62 101 ASP A CA 1
ATOM 855 C C . ASP A 1 101 ? 5.202 8.408 -0.744 1.00 95.62 101 ASP A C 1
ATOM 857 O O . ASP A 1 101 ? 3.988 8.566 -0.866 1.00 95.62 101 ASP A O 1
ATOM 861 N N . ILE A 1 102 ? 5.732 7.784 0.321 1.00 97.44 102 ILE A N 1
ATOM 862 C CA . ILE A 1 102 ? 4.929 7.225 1.423 1.00 97.44 102 ILE A CA 1
ATOM 863 C C . ILE A 1 102 ? 4.134 8.314 2.155 1.00 97.44 102 ILE A C 1
ATOM 865 O O . ILE A 1 102 ? 2.949 8.140 2.444 1.00 97.44 102 ILE A O 1
ATOM 869 N N . LYS A 1 103 ? 4.771 9.455 2.450 1.00 97.25 103 LYS A N 1
ATOM 870 C CA . LYS A 1 103 ? 4.124 10.587 3.126 1.00 97.25 103 LYS A CA 1
ATOM 871 C C . LYS A 1 103 ? 2.971 11.144 2.292 1.00 97.25 103 LYS A C 1
ATOM 873 O O . LYS A 1 103 ? 1.908 11.390 2.852 1.00 97.25 103 LYS A O 1
ATOM 878 N N . ALA A 1 104 ? 3.179 11.323 0.987 1.00 96.88 104 ALA A N 1
ATOM 879 C CA . ALA A 1 104 ? 2.148 11.815 0.079 1.00 96.88 104 ALA A CA 1
ATOM 880 C C . ALA A 1 104 ? 0.933 10.880 0.059 1.00 96.88 104 ALA A C 1
ATOM 882 O O . ALA A 1 104 ? -0.178 11.328 0.320 1.00 96.88 104 ALA A O 1
ATOM 883 N N . PHE A 1 105 ? 1.142 9.574 -0.131 1.00 97.19 105 PHE A N 1
ATOM 884 C CA . PHE A 1 105 ? 0.033 8.615 -0.119 1.00 97.19 105 PHE A CA 1
ATOM 885 C C . PHE A 1 105 ? -0.703 8.572 1.222 1.00 97.19 105 PHE A C 1
ATOM 887 O O . PHE A 1 105 ? -1.931 8.551 1.256 1.00 97.19 105 PHE A O 1
ATOM 894 N N . ARG A 1 106 ? 0.030 8.610 2.341 1.00 97.25 106 ARG A N 1
ATOM 895 C CA . ARG A 1 106 ? -0.585 8.649 3.672 1.00 97.25 106 ARG A CA 1
ATOM 896 C C . ARG A 1 106 ? -1.490 9.870 3.840 1.00 97.25 106 ARG A C 1
ATOM 898 O O . ARG A 1 106 ? -2.559 9.737 4.426 1.00 97.25 106 ARG A O 1
ATOM 905 N N . MET A 1 107 ? -1.055 11.042 3.376 1.00 97.00 107 MET A N 1
ATOM 906 C CA . MET A 1 107 ? -1.872 12.259 3.430 1.00 97.00 107 MET A CA 1
ATOM 907 C C . MET A 1 107 ? -3.119 12.126 2.556 1.00 97.00 107 MET A C 1
ATOM 909 O O . MET A 1 107 ? -4.213 12.349 3.057 1.00 97.00 107 MET A O 1
ATOM 913 N N . ASN A 1 108 ? -2.974 11.626 1.329 1.00 96.38 108 ASN A N 1
ATOM 914 C CA . ASN A 1 108 ? -4.104 11.361 0.439 1.00 96.38 108 ASN A CA 1
ATOM 915 C C . ASN A 1 108 ? -5.134 10.405 1.068 1.00 96.38 108 ASN A C 1
ATOM 917 O O . ASN A 1 108 ? -6.331 10.654 1.017 1.00 96.38 108 ASN A O 1
ATOM 921 N N . CYS A 1 109 ? -4.686 9.342 1.741 1.00 96.50 109 CYS A N 1
ATOM 922 C CA . CYS A 1 109 ? -5.579 8.435 2.466 1.00 96.50 109 CYS A CA 1
ATOM 923 C C . CYS A 1 109 ? -6.324 9.125 3.618 1.00 96.50 109 CYS A C 1
ATOM 925 O O . CYS A 1 109 ? -7.494 8.836 3.857 1.00 96.50 109 CYS A O 1
ATOM 927 N N . ILE A 1 110 ? -5.657 10.023 4.349 1.00 94.94 110 ILE A N 1
ATOM 928 C CA . ILE A 1 110 ? -6.291 10.800 5.422 1.00 94.94 110 ILE A CA 1
ATOM 929 C C . ILE A 1 110 ? -7.359 11.726 4.837 1.00 94.94 110 ILE A C 1
ATOM 931 O O . ILE A 1 110 ? -8.474 11.761 5.354 1.00 94.94 110 ILE A O 1
ATOM 935 N N . ASP A 1 111 ? -7.040 12.425 3.750 1.00 95.38 111 ASP A N 1
ATOM 936 C CA . ASP A 1 111 ? -7.973 13.323 3.069 1.00 95.38 111 ASP A CA 1
ATOM 937 C C . ASP A 1 111 ? -9.172 12.547 2.511 1.00 95.38 111 ASP A C 1
ATOM 939 O O . ASP A 1 111 ? -10.318 12.957 2.700 1.00 95.38 111 ASP A O 1
ATOM 943 N N . PHE A 1 112 ? -8.936 11.374 1.917 1.00 95.12 112 PHE A N 1
ATOM 944 C CA . PHE A 1 112 ? -9.988 10.459 1.484 1.00 95.12 112 PHE A CA 1
ATOM 945 C C . PHE A 1 112 ? -10.920 10.076 2.641 1.00 95.12 112 PHE A C 1
ATOM 947 O O . PHE A 1 112 ? -12.131 10.244 2.527 1.00 95.12 112 PHE A O 1
ATOM 954 N N . VAL A 1 113 ? -10.386 9.618 3.776 1.00 94.88 113 VAL A N 1
ATOM 955 C CA . VAL A 1 113 ? -11.204 9.217 4.938 1.00 94.88 113 VAL A CA 1
ATOM 956 C C . VAL A 1 113 ? -11.966 10.400 5.541 1.00 94.88 113 VAL A C 1
ATOM 958 O O . VAL A 1 113 ? -13.105 10.241 5.976 1.00 94.88 113 VAL A O 1
ATOM 961 N N . ASN A 1 114 ? -11.366 11.590 5.566 1.00 93.56 114 ASN A N 1
ATOM 962 C CA . ASN A 1 114 ? -12.031 12.793 6.067 1.00 93.56 114 ASN A CA 1
ATOM 963 C C . ASN A 1 114 ? -13.222 13.201 5.193 1.00 93.56 114 ASN A C 1
ATOM 965 O O . ASN A 1 114 ? -14.240 13.633 5.730 1.00 93.56 114 ASN A O 1
ATOM 969 N N . ASN A 1 115 ? -13.106 13.024 3.876 1.00 93.50 115 ASN A N 1
ATOM 970 C CA . ASN A 1 115 ? -14.153 13.361 2.912 1.00 93.50 115 ASN A CA 1
ATOM 971 C C . ASN A 1 115 ? -15.208 12.256 2.730 1.00 93.50 115 ASN A C 1
ATOM 973 O O . ASN A 1 115 ? -16.252 12.520 2.143 1.00 93.50 115 ASN A O 1
ATOM 977 N N . ASN A 1 116 ? -14.959 11.044 3.236 1.00 92.31 116 ASN A N 1
ATOM 978 C CA . ASN A 1 116 ? -15.850 9.885 3.109 1.00 92.31 116 ASN A CA 1
ATOM 979 C C . ASN A 1 116 ? -16.089 9.254 4.504 1.00 92.31 116 ASN A C 1
ATOM 981 O O . ASN A 1 116 ? -15.404 8.295 4.894 1.00 92.31 116 ASN A O 1
ATOM 985 N N . PRO A 1 117 ? -17.014 9.818 5.314 1.00 88.38 117 PRO A N 1
ATOM 986 C CA . PRO A 1 117 ? -17.194 9.477 6.730 1.00 88.38 117 PRO A CA 1
ATOM 987 C C . PRO A 1 117 ? -17.511 8.004 7.028 1.00 88.38 117 PRO A C 1
ATOM 989 O O . PRO A 1 117 ? -17.268 7.535 8.145 1.00 88.38 117 PRO A O 1
ATOM 992 N N . GLU A 1 118 ? -18.033 7.254 6.061 1.00 89.12 118 GLU A N 1
ATOM 993 C CA . GLU A 1 118 ? -18.291 5.817 6.164 1.00 89.12 118 GLU A CA 1
ATOM 994 C C . GLU A 1 118 ? -17.012 5.004 6.417 1.00 89.12 118 GLU A C 1
ATOM 996 O O . GLU A 1 118 ? -17.047 4.009 7.145 1.00 89.12 118 GLU A O 1
ATOM 1001 N N . TYR A 1 119 ? -15.865 5.469 5.913 1.00 89.94 119 TYR A N 1
ATOM 1002 C CA . TYR A 1 119 ? -14.558 4.855 6.165 1.00 89.94 119 TYR A CA 1
ATOM 1003 C C . TYR A 1 119 ? -13.912 5.359 7.461 1.00 89.94 119 TYR A C 1
ATOM 1005 O O . TYR A 1 119 ? -13.028 4.701 8.008 1.00 89.94 119 TYR A O 1
ATOM 1013 N N . LYS A 1 120 ? -14.364 6.498 8.004 1.00 83.62 120 LYS A N 1
ATOM 1014 C CA . LYS A 1 120 ? -13.848 7.067 9.262 1.00 83.62 120 LYS A CA 1
ATOM 1015 C C . LYS A 1 120 ? -14.260 6.253 10.487 1.00 83.62 120 LYS A C 1
ATOM 1017 O O . LYS A 1 120 ? -13.504 6.169 11.450 1.00 83.62 120 LYS A O 1
ATOM 1022 N N . LYS A 1 121 ? -15.456 5.658 10.449 1.00 78.25 121 LYS A N 1
ATOM 1023 C CA . LYS A 1 121 ? -15.983 4.806 11.531 1.00 78.25 121 LYS A CA 1
ATOM 1024 C C . LYS A 1 121 ? -15.321 3.428 11.575 1.00 78.25 121 LYS A C 1
ATOM 1026 O O . LYS A 1 121 ? -15.394 2.752 12.596 1.00 78.25 121 LYS A O 1
ATOM 1031 N N . LYS A 1 122 ? -14.696 3.004 10.474 1.00 80.25 122 LYS A N 1
ATOM 1032 C CA . LYS A 1 122 ? -14.017 1.714 10.374 1.00 80.25 122 LYS A CA 1
ATOM 1033 C C . LYS A 1 122 ? -12.575 1.815 10.850 1.00 80.25 122 LYS A C 1
ATOM 1035 O O . LYS A 1 122 ? -11.934 2.863 10.776 1.00 80.25 122 LYS A O 1
ATOM 1040 N N . ASN A 1 123 ? -12.045 0.688 11.315 1.00 91.19 123 ASN A N 1
ATOM 1041 C CA . ASN A 1 123 ? -10.620 0.534 11.548 1.00 91.19 123 ASN A CA 1
ATOM 1042 C C . ASN A 1 123 ? -9.872 0.625 10.202 1.00 91.19 123 ASN A C 1
ATOM 1044 O O . ASN A 1 123 ? -9.734 -0.378 9.510 1.00 91.19 123 ASN A O 1
ATOM 1048 N N . THR A 1 124 ? -9.457 1.827 9.799 1.00 95.38 124 THR A N 1
ATOM 1049 C CA . THR A 1 124 ? -8.841 2.050 8.484 1.00 95.38 124 THR A CA 1
ATOM 1050 C C . THR A 1 124 ? -7.317 1.987 8.553 1.00 95.38 124 THR A C 1
ATOM 1052 O O . THR A 1 124 ? -6.680 2.719 9.315 1.00 95.38 124 THR A O 1
ATOM 1055 N N . ASN A 1 125 ? -6.739 1.120 7.724 1.00 97.19 125 ASN A N 1
ATOM 1056 C CA . ASN A 1 125 ? -5.309 0.910 7.550 1.00 97.19 125 ASN A CA 1
ATOM 1057 C C . ASN A 1 125 ? -4.858 1.424 6.181 1.00 97.19 125 ASN A C 1
ATOM 1059 O O . ASN A 1 125 ? -5.613 1.419 5.210 1.00 97.19 125 ASN A O 1
ATOM 1063 N N . ILE A 1 126 ? -3.601 1.841 6.105 1.00 97.88 126 ILE A N 1
ATOM 1064 C CA . ILE A 1 126 ? -2.943 2.312 4.888 1.00 97.88 126 ILE A CA 1
ATOM 1065 C C . ILE A 1 126 ? -1.855 1.306 4.541 1.00 97.88 126 ILE A C 1
ATOM 1067 O O . ILE A 1 126 ? -0.993 1.020 5.374 1.00 97.88 126 ILE A O 1
ATOM 1071 N N . LEU A 1 127 ? -1.867 0.789 3.318 1.00 98.25 127 LEU A N 1
ATOM 1072 C CA . LEU A 1 127 ? -0.933 -0.250 2.910 1.00 98.25 127 LEU A CA 1
ATOM 1073 C C . LEU A 1 127 ? -0.291 0.054 1.558 1.00 98.25 127 LEU A C 1
ATOM 1075 O O . LEU A 1 127 ? -0.960 0.294 0.557 1.00 98.25 127 LEU A O 1
ATOM 1079 N N . PHE A 1 128 ? 1.035 -0.003 1.526 1.00 97.12 128 PHE A N 1
ATOM 1080 C CA . PHE A 1 128 ? 1.807 0.007 0.288 1.00 97.12 128 PHE A CA 1
ATOM 1081 C C . PHE A 1 128 ? 2.128 -1.413 -0.152 1.00 97.12 128 PHE A C 1
ATOM 1083 O O . PHE A 1 128 ? 2.801 -2.141 0.572 1.00 97.12 128 PHE A O 1
ATOM 1090 N N . ILE A 1 129 ? 1.720 -1.795 -1.356 1.00 97.44 129 ILE A N 1
ATOM 1091 C CA . ILE A 1 129 ? 2.025 -3.105 -1.923 1.00 97.44 129 ILE A CA 1
ATOM 1092 C C . ILE A 1 129 ? 2.966 -2.956 -3.106 1.00 97.44 129 ILE A C 1
ATOM 1094 O O . ILE A 1 129 ? 2.692 -2.234 -4.069 1.00 97.44 129 ILE A O 1
ATOM 1098 N N . THR A 1 130 ? 4.091 -3.658 -3.043 1.00 95.56 130 THR A N 1
ATOM 1099 C CA . THR A 1 130 ? 5.091 -3.657 -4.106 1.00 95.56 130 THR A CA 1
ATOM 1100 C C . THR A 1 130 ? 5.371 -5.065 -4.601 1.00 95.56 130 THR A C 1
ATOM 1102 O O . THR A 1 130 ? 5.284 -6.031 -3.851 1.00 95.56 130 THR A O 1
ATOM 1105 N N . SER A 1 131 ? 5.727 -5.193 -5.877 1.00 93.12 131 SER A N 1
ATOM 1106 C CA . SER A 1 131 ? 6.079 -6.497 -6.461 1.00 93.12 131 SER A CA 1
ATOM 1107 C C . SER A 1 131 ? 7.503 -6.958 -6.118 1.00 93.12 131 SER A C 1
ATOM 1109 O O . SER A 1 131 ? 7.950 -7.992 -6.590 1.00 93.12 131 SER A O 1
ATOM 1111 N N . ASN A 1 132 ? 8.272 -6.103 -5.442 1.00 92.00 132 ASN A N 1
ATOM 1112 C CA . ASN A 1 132 ? 9.718 -6.188 -5.264 1.00 92.00 132 ASN A CA 1
ATOM 1113 C C . ASN A 1 132 ? 10.143 -5.317 -4.068 1.00 92.00 132 ASN A C 1
ATOM 1115 O O . ASN A 1 132 ? 9.412 -4.387 -3.703 1.00 92.00 132 ASN A O 1
ATOM 1119 N N . ASP A 1 133 ? 11.344 -5.527 -3.515 1.00 92.44 133 ASP A N 1
ATOM 1120 C CA . ASP A 1 133 ? 11.903 -4.647 -2.478 1.00 92.44 133 ASP A CA 1
ATOM 1121 C C . ASP A 1 133 ? 12.441 -3.335 -3.080 1.00 92.44 133 ASP A C 1
ATOM 1123 O O . ASP A 1 133 ? 13.620 -3.145 -3.415 1.00 92.44 133 ASP A O 1
ATOM 1127 N N . ILE A 1 134 ? 11.509 -2.408 -3.280 1.00 93.62 134 ILE A N 1
ATOM 1128 C CA . ILE A 1 134 ? 11.749 -1.130 -3.952 1.00 93.62 134 ILE A CA 1
ATOM 1129 C C . ILE A 1 134 ? 11.613 0.070 -3.017 1.00 93.62 134 ILE A C 1
ATOM 1131 O O . ILE A 1 134 ? 11.763 1.194 -3.493 1.00 93.62 134 ILE A O 1
ATOM 1135 N N . LEU A 1 135 ? 11.347 -0.135 -1.725 1.00 95.44 135 LEU A N 1
ATOM 1136 C CA . LEU A 1 135 ? 11.356 0.936 -0.727 1.00 95.44 135 LEU A CA 1
ATOM 1137 C C . LEU A 1 135 ? 12.792 1.202 -0.271 1.00 95.44 135 LEU A C 1
ATOM 1139 O O . LEU A 1 135 ? 13.532 0.271 0.049 1.00 95.44 135 LEU A O 1
ATOM 1143 N N . ASP A 1 136 ? 13.184 2.472 -0.213 1.00 95.56 136 ASP A N 1
ATOM 1144 C CA . ASP A 1 136 ? 14.473 2.849 0.363 1.00 95.56 136 ASP A CA 1
ATOM 1145 C C . ASP A 1 136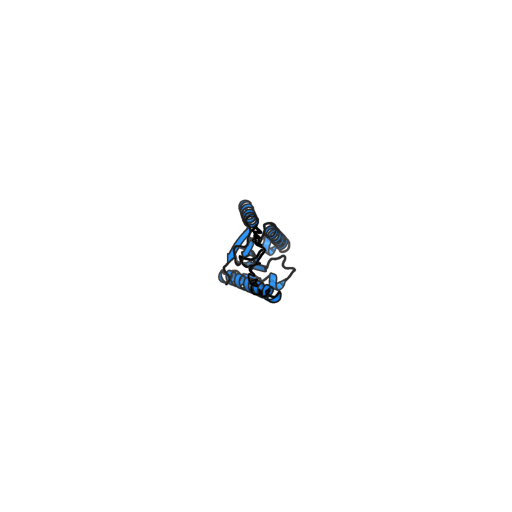 ? 14.459 2.802 1.903 1.00 95.56 136 ASP A C 1
ATOM 1147 O O . ASP A 1 136 ? 13.421 2.638 2.553 1.00 95.56 136 ASP A O 1
ATOM 1151 N N . ALA A 1 137 ? 15.641 2.943 2.508 1.00 96.56 137 ALA A N 1
ATOM 1152 C CA . ALA A 1 137 ? 15.781 2.917 3.962 1.00 96.56 137 ALA A CA 1
ATOM 1153 C C . ALA A 1 137 ? 14.977 4.036 4.652 1.00 96.56 137 ALA A C 1
ATOM 1155 O O . ALA A 1 137 ? 14.431 3.819 5.733 1.00 96.56 137 ALA A O 1
ATOM 1156 N N . GLY A 1 138 ? 14.857 5.210 4.021 1.00 97.81 138 GLY A N 1
ATOM 1157 C CA . GLY A 1 138 ? 14.089 6.337 4.554 1.00 97.81 138 GLY A CA 1
ATOM 1158 C C . GLY A 1 138 ? 12.585 6.061 4.583 1.00 97.81 138 GLY A C 1
ATOM 1159 O O . GLY A 1 138 ? 11.922 6.346 5.578 1.00 97.81 138 GLY A O 1
ATOM 1160 N N . ALA A 1 139 ? 12.043 5.448 3.531 1.00 97.75 139 ALA A N 1
ATOM 1161 C CA . ALA A 1 139 ? 10.655 5.010 3.449 1.00 97.75 139 ALA A CA 1
ATOM 1162 C C . ALA A 1 139 ? 10.343 3.970 4.530 1.00 97.75 139 ALA A C 1
ATOM 1164 O O . ALA A 1 139 ? 9.385 4.140 5.285 1.00 97.75 139 ALA A O 1
ATOM 1165 N N . LYS A 1 140 ? 11.189 2.938 4.655 1.00 98.25 140 LYS A N 1
ATOM 1166 C CA . LYS A 1 140 ? 11.042 1.894 5.683 1.00 98.25 140 LYS A CA 1
ATOM 1167 C C . LYS A 1 140 ? 11.113 2.480 7.097 1.00 98.25 140 LYS A C 1
ATOM 1169 O O . LYS A 1 140 ? 10.273 2.154 7.936 1.00 98.25 140 LYS A O 1
ATOM 1174 N N . LYS A 1 141 ? 12.066 3.387 7.352 1.00 98.44 141 LYS A N 1
ATOM 1175 C CA . LYS A 1 141 ? 12.206 4.091 8.637 1.00 98.44 141 LYS A CA 1
ATOM 1176 C C . LYS A 1 141 ? 10.956 4.908 8.968 1.00 98.44 141 LYS A C 1
ATOM 1178 O O . LYS A 1 141 ? 10.422 4.761 10.061 1.00 98.44 141 LYS A O 1
ATOM 1183 N N . TYR A 1 142 ? 10.447 5.687 8.015 1.00 98.38 142 TYR A N 1
ATOM 1184 C CA . TYR A 1 142 ? 9.240 6.491 8.208 1.00 98.38 142 TYR A CA 1
ATOM 1185 C C . TYR A 1 142 ? 8.012 5.637 8.553 1.00 98.38 142 TYR A C 1
ATOM 1187 O O . TYR A 1 142 ? 7.278 5.970 9.480 1.00 98.38 142 TYR A O 1
ATOM 1195 N N . ILE A 1 143 ? 7.795 4.522 7.845 1.00 98.31 143 ILE A N 1
ATOM 1196 C CA . ILE A 1 143 ? 6.692 3.595 8.152 1.00 98.31 143 ILE A CA 1
ATOM 1197 C C . ILE A 1 143 ? 6.830 3.065 9.583 1.00 98.31 143 ILE A C 1
ATOM 1199 O O . ILE A 1 143 ? 5.870 3.119 10.349 1.00 98.31 143 ILE A O 1
ATOM 1203 N N . LYS A 1 144 ? 8.032 2.617 9.968 1.00 98.31 144 LYS A N 1
ATOM 1204 C CA . LYS A 1 144 ? 8.309 2.117 11.320 1.00 98.31 144 LYS A CA 1
ATOM 1205 C C . LYS A 1 144 ? 8.012 3.168 12.393 1.00 98.31 144 LYS A C 1
ATOM 1207 O O . LYS A 1 144 ? 7.307 2.863 13.350 1.00 98.31 144 LYS A O 1
ATOM 1212 N N . GLU A 1 145 ? 8.500 4.394 12.224 1.00 98.44 145 GLU A N 1
ATOM 1213 C CA . GLU 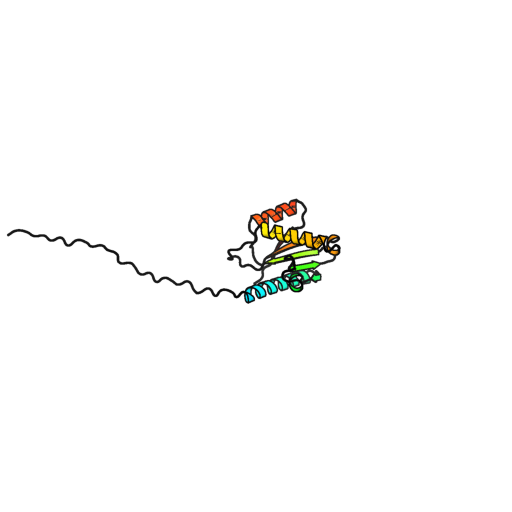A 1 145 ? 8.240 5.503 13.153 1.00 98.44 145 GLU A CA 1
ATOM 1214 C C . GLU A 1 145 ? 6.739 5.773 13.291 1.00 98.44 145 GLU A C 1
ATOM 1216 O O . GLU A 1 145 ? 6.217 5.847 14.401 1.00 98.44 145 GLU A O 1
ATOM 1221 N N . LYS A 1 146 ? 6.002 5.825 12.175 1.00 98.12 146 LYS A N 1
ATOM 1222 C CA . LYS A 1 146 ? 4.551 6.045 12.211 1.00 98.12 146 LYS A CA 1
ATOM 1223 C C . LYS A 1 146 ? 3.789 4.902 12.869 1.00 98.12 146 LYS A C 1
ATOM 1225 O O . LYS A 1 146 ? 2.829 5.177 13.585 1.00 98.12 146 LYS A O 1
ATOM 1230 N N . ARG A 1 147 ? 4.232 3.656 12.716 1.00 97.56 147 ARG A N 1
ATOM 1231 C CA . ARG A 1 147 ? 3.679 2.521 13.470 1.00 97.56 147 ARG A CA 1
ATOM 1232 C C . ARG A 1 147 ? 3.923 2.656 14.972 1.00 97.56 147 ARG A C 1
ATOM 1234 O O . ARG A 1 147 ? 3.004 2.409 15.745 1.00 97.56 147 ARG A O 1
ATOM 1241 N N . MET A 1 148 ? 5.116 3.094 15.384 1.00 97.69 148 MET A N 1
ATOM 1242 C CA . MET A 1 148 ? 5.428 3.356 16.798 1.00 97.69 148 MET A CA 1
ATOM 1243 C C . MET A 1 148 ? 4.580 4.498 17.379 1.00 97.69 148 MET A C 1
ATOM 1245 O O . MET A 1 148 ? 4.194 4.442 18.539 1.00 97.69 148 MET A O 1
ATOM 1249 N N . GLU A 1 149 ? 4.205 5.484 16.561 1.00 97.56 149 GLU A N 1
ATOM 1250 C CA . GLU A 1 149 ? 3.232 6.537 16.907 1.00 97.56 149 GLU A CA 1
ATOM 1251 C C . GLU A 1 149 ? 1.758 6.058 16.881 1.00 97.56 149 GLU A C 1
ATOM 1253 O O . GLU A 1 149 ? 0.831 6.876 16.900 1.00 97.56 149 GLU A O 1
ATOM 1258 N N . GLY A 1 150 ? 1.508 4.752 16.749 1.00 96.00 150 GLY A N 1
ATOM 1259 C CA . GLY A 1 150 ? 0.165 4.169 16.687 1.00 96.00 150 GLY A CA 1
ATOM 1260 C C . GLY A 1 150 ? -0.587 4.436 15.378 1.00 96.00 150 GLY A C 1
ATOM 1261 O O . GLY A 1 150 ? -1.806 4.261 15.315 1.00 96.00 150 GLY A O 1
ATOM 1262 N N . LYS A 1 151 ? 0.091 4.889 14.315 1.00 96.44 151 LYS A N 1
ATOM 1263 C CA . LYS A 1 151 ? -0.536 5.076 12.998 1.00 96.44 151 LYS A CA 1
ATOM 1264 C C . LYS A 1 151 ? -0.600 3.742 12.253 1.00 96.44 151 LYS A C 1
ATOM 1266 O O . LYS A 1 151 ? 0.374 2.998 12.191 1.00 96.44 151 LYS A O 1
ATOM 1271 N N . LYS A 1 152 ? -1.743 3.489 11.619 1.00 95.88 152 LYS A N 1
ATOM 1272 C CA . LYS A 1 152 ? -2.048 2.266 10.868 1.00 95.88 152 LYS A CA 1
ATOM 1273 C C . LYS A 1 152 ? -1.521 2.354 9.440 1.00 95.88 152 LYS A C 1
ATOM 1275 O O . LYS A 1 152 ? -2.284 2.544 8.499 1.00 95.88 152 LYS A O 1
ATOM 1280 N N . ILE A 1 153 ? -0.201 2.323 9.301 1.00 97.69 153 ILE A N 1
ATOM 1281 C CA . ILE A 1 153 ? 0.483 2.336 8.008 1.00 97.69 153 ILE A CA 1
ATOM 1282 C C . ILE A 1 153 ? 1.490 1.199 7.940 1.00 97.69 153 ILE A C 1
ATOM 1284 O O . ILE A 1 153 ? 2.258 1.008 8.880 1.00 97.69 153 ILE A O 1
ATOM 1288 N N . ASP A 1 154 ? 1.516 0.475 6.827 1.00 98.00 154 ASP A N 1
ATOM 1289 C CA . ASP A 1 154 ? 2.528 -0.550 6.588 1.00 98.00 154 ASP A CA 1
ATOM 1290 C C . ASP A 1 154 ? 2.868 -0.702 5.100 1.00 98.00 154 ASP A C 1
ATOM 1292 O O . ASP A 1 154 ? 2.314 -0.011 4.236 1.00 98.00 154 ASP A O 1
ATOM 1296 N N . TYR A 1 155 ? 3.786 -1.618 4.796 1.00 97.94 155 TYR A N 1
ATOM 1297 C CA . TYR A 1 155 ? 4.039 -2.081 3.435 1.00 97.94 155 TYR A CA 1
ATOM 1298 C C . TYR A 1 155 ? 4.143 -3.606 3.366 1.00 97.94 155 TYR A C 1
ATOM 1300 O O . TYR A 1 155 ? 4.492 -4.266 4.342 1.00 97.94 155 TYR A O 1
ATOM 1308 N N . LYS A 1 156 ? 3.866 -4.164 2.188 1.00 97.06 156 LYS A N 1
ATOM 1309 C CA . LYS A 1 156 ? 3.978 -5.592 1.902 1.00 97.06 156 LYS A CA 1
ATOM 1310 C C . LYS A 1 156 ? 4.573 -5.812 0.519 1.00 97.06 156 LYS A C 1
ATOM 1312 O O . LYS A 1 156 ? 4.225 -5.120 -0.436 1.00 97.06 156 LYS A O 1
ATOM 1317 N N . ILE A 1 157 ? 5.449 -6.803 0.418 1.00 95.81 157 ILE A N 1
ATOM 1318 C CA . ILE A 1 157 ? 5.936 -7.299 -0.866 1.00 95.81 157 ILE A CA 1
ATOM 1319 C C . ILE A 1 157 ? 5.084 -8.513 -1.229 1.00 95.81 157 ILE A C 1
ATOM 1321 O O . ILE A 1 157 ? 4.916 -9.411 -0.403 1.00 95.81 157 ILE A O 1
ATOM 1325 N N . ILE A 1 158 ? 4.504 -8.509 -2.426 1.00 93.19 158 ILE A N 1
ATOM 1326 C CA . ILE A 1 158 ? 3.796 -9.667 -2.975 1.00 93.19 158 ILE A CA 1
ATOM 1327 C C . ILE A 1 158 ? 4.461 -10.018 -4.296 1.00 93.19 158 ILE A C 1
ATOM 1329 O O . ILE A 1 158 ? 4.430 -9.220 -5.236 1.00 93.19 158 ILE A O 1
ATOM 1333 N N . ASP A 1 159 ? 5.045 -11.211 -4.354 1.00 85.25 159 ASP A N 1
ATOM 1334 C CA . ASP A 1 159 ? 5.713 -11.690 -5.554 1.00 85.25 159 ASP A CA 1
ATOM 1335 C C . ASP A 1 159 ? 4.723 -11.785 -6.718 1.00 85.25 159 ASP A C 1
ATOM 1337 O O . ASP A 1 159 ? 3.601 -12.292 -6.599 1.00 85.25 159 ASP A O 1
ATOM 1341 N N . TYR A 1 160 ? 5.152 -11.225 -7.845 1.00 82.44 160 TYR A N 1
ATOM 1342 C CA . TYR A 1 160 ? 4.386 -11.112 -9.075 1.00 82.44 160 TYR A CA 1
ATOM 1343 C C . TYR A 1 160 ? 5.342 -11.319 -10.247 1.00 82.44 160 TYR A C 1
ATOM 1345 O O . TYR A 1 160 ? 6.134 -10.426 -10.576 1.00 82.44 160 TYR A O 1
ATOM 1353 N N . TYR A 1 161 ? 5.294 -12.526 -10.808 1.00 62.94 161 TYR A N 1
ATOM 1354 C CA . TYR A 1 161 ? 6.165 -12.991 -11.887 1.00 62.94 161 TYR A CA 1
ATOM 1355 C C . TYR A 1 161 ? 5.529 -12.764 -13.258 1.00 62.94 161 TYR A C 1
ATOM 1357 O O . TYR A 1 161 ? 4.321 -13.054 -13.407 1.00 62.94 161 TYR A O 1
#

Sequence (161 aa):
MKIIVNKIEKNTKNTKIYTPKYKAPYRKKTSYKEKIIKGANFEKYVARYYDLLDYKIIEHGKIYGKKDQGIDIIAINEKETILIQCKNYNNNHKWKIRQKDIKAFRMNCIDFVNNNPEYKKKNTNILFITSNDILDAGAKKYIKEKRMEGKKIDYKIIDYY

pLDDT: mean 83.84, std 19.69, range [27.05, 98.44]

Radius of gyration: 28.26 Å; chains: 1; bounding box: 108×28×60 Å